Protein AF-A0A8J6MHV9-F1 (afdb_monomer_lite)

Secondary structure (DSSP, 8-state):
--HHHHSTT--HHHHHHHHHHHTT-HHHHHHHHHTTHHHHHHHHHHHHT---HHHHHHHHHHHHSSSSSHHHHHHHHHHHHHHHHHHHHHTT---GGGGGS-HHHHHHHHHHHHHHHHHHHHTT--HHHHHHHHHHHHSPP-

Radius of gyration: 15.17 Å; chains: 1; bounding box: 40×28×46 Å

Foldseek 3Di:
DDLCVVDPPDDVVLVVLLCQQQVNPSVSSVVLVVDCNSVLLVLLVVLLVLDDDPRLLVSLCVQQVDDPPSLVSNLSSNLSVLVVLLVVVVVVRHDPSCVLDDPVLSVVLSVVSVVLSVVCVVVVNRRSVSSSVSSVSSHRDD

pLDDT: mean 90.84, std 7.44, range [56.03, 98.0]

Structure (mmCIF, N/CA/C/O backbone):
data_AF-A0A8J6MHV9-F1
#
_entry.id   AF-A0A8J6MHV9-F1
#
loop_
_atom_site.group_PDB
_atom_site.id
_atom_site.type_symbol
_atom_site.label_atom_id
_atom_site.label_alt_id
_atom_site.label_comp_id
_atom_site.label_asym_id
_atom_site.label_entity_id
_atom_site.label_seq_id
_atom_site.pdbx_PDB_ins_code
_atom_site.Cartn_x
_atom_site.Cartn_y
_atom_site.Cartn_z
_atom_site.occupancy
_atom_site.B_iso_or_equiv
_atom_site.auth_seq_id
_atom_site.auth_comp_id
_atom_site.auth_asym_id
_atom_site.auth_atom_id
_atom_site.pdbx_PDB_model_num
ATOM 1 N N . ALA A 1 1 ? -6.533 -1.051 -26.137 1.00 61.34 1 ALA A N 1
ATOM 2 C CA . ALA A 1 1 ? -5.847 -2.336 -26.367 1.00 61.34 1 ALA A CA 1
ATOM 3 C C . ALA A 1 1 ? -6.275 -3.285 -25.264 1.00 61.34 1 ALA A C 1
ATOM 5 O O . ALA A 1 1 ? -6.283 -2.859 -24.112 1.00 61.34 1 ALA A O 1
ATOM 6 N N . ASP A 1 2 ? -6.699 -4.498 -25.609 1.00 82.75 2 ASP A N 1
ATOM 7 C CA . ASP A 1 2 ? -7.072 -5.500 -24.611 1.00 82.75 2 ASP A CA 1
ATOM 8 C C . ASP A 1 2 ? -5.817 -5.987 -23.878 1.00 82.75 2 ASP A C 1
ATOM 10 O O . ASP A 1 2 ? -4.818 -6.344 -24.500 1.00 82.75 2 ASP A O 1
ATOM 14 N N . MET A 1 3 ? -5.844 -5.963 -22.550 1.00 82.69 3 MET A N 1
ATOM 15 C CA . MET A 1 3 ? -4.676 -6.284 -21.737 1.00 82.69 3 MET A CA 1
ATOM 16 C C . MET A 1 3 ? -4.309 -7.768 -21.793 1.00 82.69 3 MET A C 1
ATOM 18 O O . MET A 1 3 ? -3.125 -8.083 -21.725 1.00 82.69 3 MET A O 1
ATOM 22 N N . ALA A 1 4 ? -5.287 -8.658 -21.996 1.00 85.25 4 ALA A N 1
ATOM 23 C CA . ALA A 1 4 ? -5.026 -10.085 -22.180 1.00 85.25 4 ALA A CA 1
ATOM 24 C C . ALA A 1 4 ? -4.171 -10.343 -23.435 1.00 85.25 4 ALA A C 1
ATOM 26 O O . ALA A 1 4 ? -3.278 -11.186 -23.419 1.00 85.25 4 ALA A O 1
ATOM 27 N N . SER A 1 5 ? -4.374 -9.548 -24.495 1.00 87.5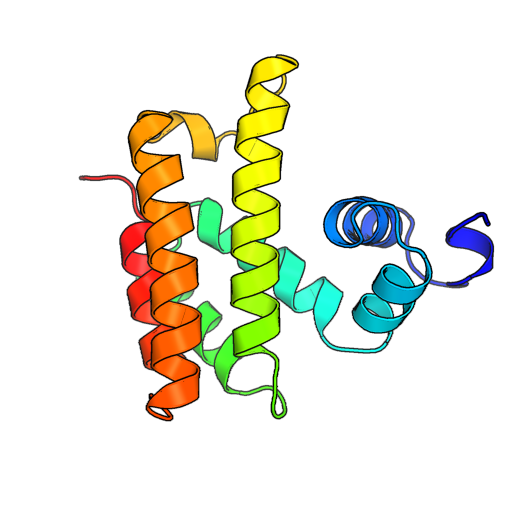0 5 SER A N 1
ATOM 28 C CA . SER A 1 5 ? -3.547 -9.610 -25.710 1.00 87.50 5 SER A CA 1
ATOM 29 C C . SER A 1 5 ? -2.114 -9.104 -25.502 1.00 87.50 5 SER A C 1
ATOM 31 O O . SER A 1 5 ? -1.199 -9.546 -26.191 1.00 87.50 5 SER A O 1
ATOM 33 N N . LEU A 1 6 ? -1.908 -8.188 -24.549 1.00 85.81 6 LEU A N 1
ATOM 34 C CA . LEU A 1 6 ? -0.606 -7.574 -24.266 1.00 85.81 6 LEU A CA 1
ATOM 35 C C . LEU A 1 6 ? 0.238 -8.388 -23.275 1.00 85.81 6 LEU A C 1
ATOM 37 O O . LEU A 1 6 ? 1.457 -8.242 -23.254 1.00 85.81 6 LEU A O 1
ATOM 41 N N . LEU A 1 7 ? -0.401 -9.213 -22.445 1.00 86.69 7 LEU A N 1
ATOM 42 C CA . LEU A 1 7 ? 0.226 -10.005 -21.384 1.00 86.69 7 LEU A CA 1
ATOM 43 C C . LEU A 1 7 ? -0.232 -11.471 -21.461 1.00 86.69 7 LEU A C 1
ATOM 45 O O . LEU A 1 7 ? -0.914 -11.958 -20.553 1.00 86.69 7 LEU A O 1
ATOM 49 N N . PRO A 1 8 ? 0.114 -12.189 -22.546 1.00 86.88 8 PRO A N 1
ATOM 50 C CA . PRO A 1 8 ? -0.293 -13.577 -22.709 1.00 86.88 8 PRO A CA 1
ATOM 51 C C . PRO A 1 8 ? 0.303 -14.452 -21.597 1.00 86.88 8 PRO A C 1
ATOM 53 O O . PRO A 1 8 ? 1.482 -14.345 -21.268 1.00 86.88 8 PRO A O 1
ATOM 56 N N . GLY A 1 9 ? -0.519 -15.333 -21.025 1.00 87.50 9 GLY A N 1
ATOM 57 C CA . GLY A 1 9 ? -0.104 -16.274 -19.978 1.00 87.50 9 GLY A CA 1
ATOM 58 C C . GLY A 1 9 ? -0.218 -15.749 -18.543 1.00 87.50 9 GLY A C 1
ATOM 59 O O . GLY A 1 9 ? -0.024 -16.528 -17.611 1.00 87.50 9 GLY A O 1
ATOM 60 N N . ILE A 1 10 ? -0.580 -14.478 -18.340 1.00 88.50 10 ILE A N 1
ATOM 61 C CA . ILE A 1 10 ? -0.937 -13.979 -17.008 1.00 88.50 10 ILE A CA 1
ATOM 62 C C . ILE A 1 10 ? -2.364 -14.438 -16.655 1.00 88.50 10 ILE A C 1
ATOM 64 O O . ILE A 1 10 ? -3.272 -14.254 -17.468 1.00 88.50 10 ILE A O 1
ATOM 68 N N . PRO A 1 11 ? -2.596 -15.021 -15.461 1.00 91.06 11 PRO A N 1
ATOM 69 C CA . PRO A 1 11 ? -3.935 -15.404 -15.018 1.00 91.06 11 PRO A CA 1
ATOM 70 C C . PRO A 1 11 ? -4.907 -14.216 -14.983 1.00 91.06 11 PRO A C 1
ATOM 72 O O . PRO A 1 11 ? -4.524 -13.111 -14.602 1.00 91.06 11 PRO A O 1
ATOM 75 N N . GLU A 1 12 ? -6.193 -14.444 -15.270 1.00 88.44 12 GLU A N 1
ATOM 76 C CA . GLU A 1 12 ? -7.204 -13.368 -15.297 1.00 88.44 12 GLU A CA 1
ATOM 77 C C . GLU A 1 12 ? -7.276 -12.583 -13.975 1.00 88.44 12 GLU A C 1
ATOM 79 O O . GLU A 1 12 ? -7.380 -11.360 -13.971 1.00 88.44 12 GLU A O 1
ATOM 84 N N . ALA A 1 13 ? -7.109 -13.268 -12.839 1.00 87.62 13 ALA A N 1
ATOM 85 C CA . ALA A 1 13 ? -7.069 -12.628 -11.525 1.00 87.62 13 ALA A CA 1
ATOM 86 C C . ALA A 1 13 ? -5.903 -11.628 -11.373 1.00 87.62 13 ALA A C 1
ATOM 88 O O . ALA A 1 13 ? -6.048 -10.598 -10.714 1.00 87.62 13 ALA A O 1
ATOM 89 N N . ASP A 1 14 ? -4.748 -11.908 -11.983 1.00 91.12 14 ASP A N 1
ATOM 90 C CA . ASP A 1 14 ? -3.607 -10.989 -12.002 1.00 91.12 14 ASP A CA 1
ATOM 91 C C . ASP A 1 14 ? -3.827 -9.844 -12.995 1.00 91.12 14 ASP A C 1
ATOM 93 O O . ASP A 1 14 ? -3.457 -8.702 -12.706 1.00 91.12 14 ASP A O 1
ATOM 97 N N . LEU A 1 15 ? -4.494 -10.106 -14.124 1.00 90.81 15 LEU A N 1
ATOM 98 C CA . LEU A 1 15 ? -4.918 -9.054 -15.047 1.00 90.81 15 LEU A CA 1
ATOM 99 C C . LEU A 1 15 ? -5.880 -8.076 -14.360 1.00 90.81 15 LEU A C 1
ATOM 101 O O . LEU A 1 15 ? -5.716 -6.865 -14.484 1.00 90.81 15 LEU A O 1
ATOM 105 N N . ASP A 1 16 ? -6.829 -8.541 -13.556 1.00 88.75 16 ASP A N 1
ATOM 106 C CA . ASP A 1 16 ? -7.720 -7.642 -12.814 1.00 88.75 16 ASP A CA 1
ATOM 107 C C . ASP A 1 16 ? -6.975 -6.754 -11.813 1.00 88.75 16 ASP A C 1
ATOM 109 O O . ASP A 1 16 ? -7.247 -5.549 -11.711 1.00 88.75 16 ASP A O 1
ATOM 113 N N . ILE A 1 17 ? -5.973 -7.307 -11.122 1.00 89.88 17 ILE A N 1
ATOM 114 C CA . ILE A 1 17 ? -5.088 -6.520 -10.259 1.00 89.88 17 ILE A CA 1
ATOM 115 C C . ILE A 1 17 ? -4.350 -5.469 -11.094 1.00 89.88 17 ILE A C 1
ATOM 117 O O . ILE A 1 17 ? -4.389 -4.291 -10.735 1.00 89.88 17 ILE A O 1
ATOM 121 N N . LEU A 1 18 ? -3.735 -5.861 -12.214 1.00 90.69 18 LEU A N 1
ATOM 122 C CA . LEU A 1 18 ? -2.983 -4.968 -13.100 1.00 90.69 18 LEU A CA 1
ATOM 123 C C . LEU A 1 18 ? -3.845 -3.830 -13.652 1.00 90.69 18 LEU A C 1
ATOM 125 O O . LEU A 1 18 ? -3.432 -2.675 -13.561 1.00 90.69 18 LEU A O 1
ATOM 129 N N . ARG A 1 19 ? -5.062 -4.111 -14.137 1.00 89.00 19 ARG A N 1
ATOM 130 C CA . ARG A 1 19 ? -6.027 -3.098 -14.617 1.00 89.00 19 ARG A CA 1
ATOM 131 C C . ARG A 1 19 ? -6.260 -2.035 -13.550 1.00 89.00 19 ARG A C 1
ATOM 133 O O . ARG A 1 19 ? -6.207 -0.834 -13.827 1.00 89.00 19 ARG A O 1
ATOM 140 N N . ARG A 1 20 ? -6.477 -2.488 -12.315 1.00 86.19 20 ARG A N 1
ATOM 141 C CA . ARG A 1 20 ? -6.771 -1.637 -11.163 1.00 86.19 20 ARG A CA 1
ATOM 142 C C . ARG A 1 20 ? -5.582 -0.767 -10.759 1.00 86.19 20 ARG A C 1
ATOM 144 O O . ARG A 1 20 ? -5.757 0.433 -10.560 1.00 86.19 20 ARG A O 1
ATOM 151 N N . ILE A 1 21 ? -4.378 -1.332 -10.664 1.00 87.44 21 ILE A N 1
ATOM 152 C CA . ILE A 1 21 ? -3.176 -0.595 -10.218 1.00 87.44 21 ILE A CA 1
ATOM 153 C C . ILE A 1 21 ? -2.508 0.233 -11.327 1.00 87.44 21 ILE A C 1
ATOM 155 O O . ILE A 1 21 ? -1.747 1.168 -11.048 1.00 87.44 21 ILE A O 1
ATOM 159 N N . ALA A 1 22 ? -2.796 -0.086 -12.588 1.00 88.44 22 ALA A N 1
ATOM 160 C CA . ALA A 1 22 ? -2.328 0.664 -13.743 1.00 88.44 22 ALA A CA 1
ATOM 161 C C . ALA A 1 22 ? -3.165 1.921 -14.024 1.00 88.44 22 ALA A C 1
ATOM 163 O O . ALA A 1 22 ? -2.737 2.764 -14.811 1.00 88.44 22 ALA A O 1
ATOM 164 N N . GLY A 1 23 ? -4.341 2.065 -13.397 1.00 80.31 23 GLY A N 1
ATOM 165 C CA . GLY A 1 23 ? -5.188 3.254 -13.544 1.00 80.31 23 GLY A CA 1
ATOM 166 C C . GLY A 1 23 ? -5.603 3.524 -14.993 1.00 80.31 23 GLY A C 1
ATOM 167 O O . GLY A 1 23 ? -5.704 4.678 -15.393 1.00 80.31 23 GLY A O 1
ATOM 168 N N . GLY A 1 24 ? -5.772 2.467 -15.794 1.00 80.44 24 GLY A N 1
ATOM 169 C CA . GLY A 1 24 ? -6.121 2.563 -17.214 1.00 80.44 24 GLY A CA 1
ATOM 170 C C . GLY A 1 24 ? -4.948 2.798 -18.175 1.00 80.44 24 GLY A C 1
ATOM 171 O O . GLY A 1 24 ? -5.188 2.872 -19.374 1.00 80.44 24 GLY A O 1
ATOM 172 N N . SER A 1 25 ? -3.698 2.880 -17.699 1.00 86.06 25 SER A N 1
ATOM 173 C CA . SER A 1 25 ? -2.507 3.003 -18.558 1.00 86.06 25 SER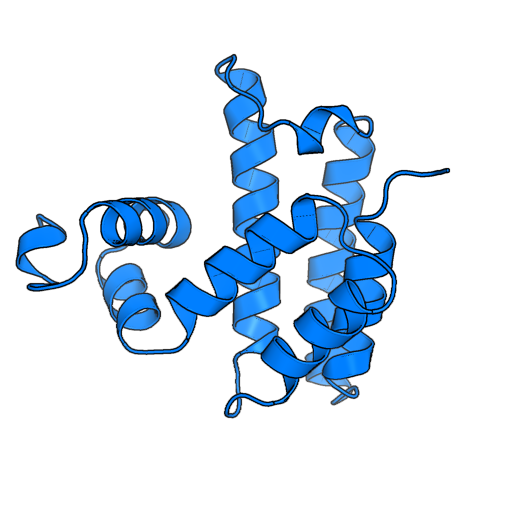 A CA 1
ATOM 174 C C . SER A 1 25 ? -1.935 1.626 -18.941 1.00 86.06 25 SER A C 1
ATOM 176 O O . SER A 1 25 ? -1.348 0.958 -18.085 1.00 86.06 25 SER A O 1
ATOM 178 N N . PRO A 1 26 ? -2.022 1.189 -20.215 1.00 85.50 26 PRO A N 1
ATOM 179 C CA . PRO A 1 26 ? -1.506 -0.119 -20.627 1.00 85.50 26 PRO A CA 1
ATOM 180 C C . PRO A 1 26 ? 0.014 -0.240 -20.463 1.00 85.50 26 PRO A C 1
ATOM 182 O O . PRO A 1 26 ? 0.508 -1.273 -20.025 1.00 85.50 26 PRO A O 1
ATOM 185 N N . GLY A 1 27 ? 0.765 0.834 -20.738 1.00 86.19 27 GLY A N 1
ATOM 186 C CA . GLY A 1 27 ? 2.220 0.850 -20.550 1.00 86.19 27 GLY A CA 1
ATOM 187 C C . GLY A 1 27 ? 2.622 0.672 -19.084 1.00 86.19 27 GLY A C 1
ATOM 188 O O . GLY A 1 27 ? 3.555 -0.067 -18.779 1.00 86.19 27 GLY A O 1
ATOM 189 N N . ARG A 1 28 ? 1.865 1.274 -18.157 1.00 87.50 28 ARG A N 1
ATOM 190 C CA . ARG A 1 28 ? 2.063 1.063 -16.717 1.00 87.50 28 ARG A CA 1
ATOM 191 C C . ARG A 1 28 ? 1.744 -0.376 -16.308 1.00 87.50 28 ARG A C 1
ATOM 193 O O . ARG A 1 28 ? 2.455 -0.927 -15.474 1.00 87.50 28 ARG A O 1
ATOM 200 N N . ALA A 1 29 ? 0.707 -0.985 -16.884 1.00 89.38 29 ALA A N 1
ATOM 201 C CA . ALA A 1 29 ? 0.386 -2.388 -16.627 1.00 89.38 29 ALA A CA 1
ATOM 202 C C . ALA A 1 29 ? 1.532 -3.316 -17.061 1.00 89.38 29 ALA A C 1
ATOM 204 O O . ALA A 1 29 ? 1.943 -4.168 -16.280 1.00 89.38 29 ALA A O 1
ATOM 205 N N . LEU A 1 30 ? 2.106 -3.091 -18.249 1.00 89.06 30 LEU A N 1
ATOM 206 C CA . LEU A 1 30 ? 3.270 -3.837 -18.742 1.00 89.06 30 LEU A CA 1
ATOM 207 C C . LEU A 1 30 ? 4.482 -3.699 -17.807 1.00 89.06 30 LEU A C 1
ATOM 209 O O . LEU A 1 30 ? 5.095 -4.699 -17.446 1.00 89.06 30 LEU A O 1
ATOM 213 N N . GLN A 1 31 ? 4.794 -2.479 -17.359 1.00 88.31 31 GLN A N 1
ATOM 214 C CA . GLN A 1 31 ? 5.900 -2.237 -16.421 1.00 88.31 31 GLN A CA 1
ATOM 215 C C . GLN A 1 31 ? 5.702 -2.957 -15.081 1.00 88.31 31 GLN A C 1
ATOM 217 O O . GLN A 1 31 ? 6.645 -3.520 -14.534 1.00 88.31 31 GLN A O 1
ATOM 222 N N . LEU A 1 32 ? 4.477 -2.952 -14.548 1.00 89.00 32 LEU A N 1
ATOM 223 C CA . LEU A 1 32 ? 4.157 -3.622 -13.286 1.00 89.00 32 LEU A CA 1
ATOM 224 C C . LEU A 1 32 ? 4.164 -5.150 -13.417 1.00 89.00 32 LEU A C 1
ATOM 226 O O . LEU A 1 32 ? 4.517 -5.825 -12.453 1.00 89.00 32 LEU A O 1
ATOM 230 N N . ALA A 1 33 ? 3.793 -5.681 -14.583 1.00 88.81 33 ALA A N 1
ATOM 231 C CA . ALA A 1 33 ? 3.817 -7.111 -14.874 1.00 88.81 33 ALA A CA 1
ATOM 232 C C . ALA A 1 33 ? 5.238 -7.655 -15.103 1.00 88.81 33 ALA A C 1
ATOM 234 O O . ALA A 1 33 ? 5.509 -8.798 -14.754 1.00 88.81 33 ALA A O 1
ATOM 235 N N . ALA A 1 34 ? 6.139 -6.848 -15.671 1.00 87.50 34 ALA A N 1
ATOM 236 C CA . ALA A 1 34 ? 7.515 -7.253 -15.969 1.00 87.50 34 ALA A CA 1
ATOM 237 C C . ALA A 1 34 ? 8.433 -7.319 -14.732 1.00 87.50 34 ALA A C 1
ATOM 239 O O . ALA A 1 34 ? 9.496 -7.929 -14.797 1.00 87.50 34 ALA A O 1
ATOM 240 N N . GLY A 1 35 ? 8.048 -6.676 -13.626 1.00 85.44 35 GLY A N 1
ATOM 241 C CA . GLY A 1 35 ? 8.820 -6.646 -12.382 1.00 85.44 35 GLY A CA 1
ATOM 242 C C . GLY A 1 35 ? 8.012 -7.103 -11.168 1.00 85.44 35 GLY A C 1
ATOM 243 O O . GLY A 1 35 ? 7.048 -7.854 -11.270 1.00 85.44 35 GLY A O 1
ATOM 244 N N . ASP A 1 36 ? 8.360 -6.584 -9.991 1.00 88.25 36 ASP A N 1
ATOM 245 C CA . ASP A 1 36 ? 7.707 -6.937 -8.722 1.00 88.25 36 ASP A CA 1
ATOM 246 C C . ASP A 1 36 ? 6.310 -6.313 -8.517 1.00 88.25 36 ASP A C 1
ATOM 248 O O . ASP A 1 36 ? 5.743 -6.397 -7.425 1.00 88.25 36 ASP A O 1
ATOM 252 N N . GLY A 1 37 ? 5.724 -5.662 -9.527 1.00 90.12 37 GLY A N 1
ATOM 253 C CA . GLY A 1 37 ? 4.516 -4.844 -9.370 1.00 90.12 37 GLY A CA 1
ATOM 254 C C . GLY A 1 37 ? 3.312 -5.617 -8.826 1.00 90.12 37 GLY A C 1
ATOM 255 O O . GLY A 1 37 ? 2.638 -5.135 -7.914 1.00 90.12 37 GLY A O 1
ATOM 256 N N . LEU A 1 38 ? 3.073 -6.836 -9.317 1.00 91.19 38 LEU A N 1
ATOM 257 C CA . LEU A 1 38 ? 2.014 -7.717 -8.807 1.00 91.19 38 LEU A CA 1
ATOM 258 C C . LEU A 1 38 ? 2.258 -8.141 -7.353 1.00 91.19 38 LEU A C 1
ATOM 260 O O . LEU A 1 38 ? 1.350 -8.071 -6.522 1.00 91.19 38 LEU A O 1
ATOM 264 N N . ALA A 1 39 ? 3.487 -8.542 -7.023 1.00 91.94 39 ALA A N 1
ATOM 265 C CA . ALA A 1 39 ? 3.844 -8.936 -5.664 1.00 91.94 39 ALA A CA 1
ATOM 266 C C . ALA A 1 39 ? 3.701 -7.758 -4.684 1.00 91.94 39 ALA A C 1
ATOM 268 O O . ALA A 1 39 ? 3.126 -7.913 -3.607 1.00 91.94 39 ALA A O 1
ATOM 269 N N . MET A 1 40 ? 4.151 -6.563 -5.077 1.00 94.19 40 MET A N 1
ATOM 270 C CA . MET A 1 40 ? 4.008 -5.343 -4.279 1.00 94.19 40 MET A CA 1
ATOM 271 C C . MET A 1 40 ? 2.545 -4.930 -4.116 1.00 94.19 40 MET A C 1
ATOM 273 O O . MET A 1 40 ? 2.160 -4.502 -3.031 1.00 94.19 40 MET A O 1
ATOM 277 N N . ALA A 1 41 ? 1.712 -5.096 -5.148 1.00 93.88 41 ALA A N 1
ATOM 278 C CA . ALA A 1 41 ? 0.280 -4.821 -5.057 1.00 93.88 41 ALA A CA 1
ATOM 279 C C . ALA A 1 41 ? -0.406 -5.736 -4.035 1.00 93.88 41 ALA A C 1
ATOM 281 O O . ALA A 1 41 ? -1.217 -5.269 -3.239 1.00 93.88 41 ALA A O 1
ATOM 282 N N . ARG A 1 42 ? -0.046 -7.024 -4.012 1.00 94.44 42 ARG A N 1
ATOM 283 C CA . ARG A 1 42 ? -0.578 -7.992 -3.041 1.00 94.44 42 ARG A CA 1
ATOM 284 C C . ARG A 1 42 ? -0.160 -7.650 -1.611 1.00 94.44 42 ARG A C 1
ATOM 286 O O . ARG A 1 42 ? -1.012 -7.627 -0.728 1.00 94.44 42 ARG A O 1
ATOM 293 N N . LEU A 1 43 ? 1.111 -7.305 -1.393 1.00 96.25 43 LEU A N 1
ATOM 294 C CA . LEU A 1 43 ? 1.588 -6.866 -0.076 1.00 96.25 43 LEU A CA 1
ATOM 295 C C . LEU A 1 43 ? 0.946 -5.551 0.372 1.00 96.25 43 LEU A C 1
ATOM 297 O O . LEU A 1 43 ? 0.681 -5.375 1.557 1.00 96.25 43 LEU A O 1
ATOM 301 N N . ALA A 1 44 ? 0.686 -4.631 -0.556 1.00 96.44 44 ALA A N 1
ATOM 302 C CA . ALA A 1 44 ? 0.008 -3.374 -0.269 1.00 96.44 44 ALA A CA 1
ATOM 303 C C . ALA A 1 44 ? -1.450 -3.588 0.175 1.00 96.44 44 ALA A C 1
ATOM 305 O O . ALA A 1 44 ? -1.881 -2.979 1.151 1.00 96.44 44 ALA A O 1
ATOM 306 N N . GLU A 1 45 ? -2.198 -4.469 -0.497 1.00 94.75 45 GLU A N 1
ATOM 307 C CA . GLU A 1 45 ? -3.554 -4.849 -0.069 1.00 94.75 45 GLU A CA 1
ATOM 308 C C . GLU A 1 45 ? -3.554 -5.524 1.299 1.00 94.75 45 GLU A C 1
ATOM 310 O O . GLU A 1 45 ? -4.355 -5.186 2.168 1.00 94.75 45 GLU A O 1
ATOM 315 N N . GLU A 1 46 ? -2.626 -6.453 1.516 1.00 96.12 46 GLU A N 1
ATOM 316 C CA . GLU A 1 46 ? -2.497 -7.130 2.799 1.00 96.12 46 GLU A CA 1
ATOM 317 C C . GLU A 1 46 ? -2.173 -6.141 3.927 1.00 96.12 46 GLU A C 1
ATOM 319 O O . GLU A 1 46 ? -2.773 -6.200 4.999 1.00 96.12 46 GLU A O 1
ATOM 324 N N . ALA A 1 47 ? -1.279 -5.182 3.669 1.00 97.19 47 ALA A N 1
ATOM 325 C CA . ALA A 1 47 ? -0.914 -4.137 4.615 1.00 97.19 47 ALA A CA 1
ATOM 326 C C . ALA A 1 47 ? -2.121 -3.295 5.061 1.00 97.19 47 ALA A C 1
ATOM 328 O O . ALA A 1 47 ? -2.228 -2.977 6.247 1.00 97.19 47 ALA A O 1
ATOM 329 N N . LEU A 1 48 ? -3.050 -2.977 4.149 1.00 96.19 48 LEU A N 1
ATOM 330 C CA . LEU A 1 48 ? -4.293 -2.264 4.481 1.00 96.19 48 LEU A CA 1
ATOM 331 C C . LEU A 1 48 ? -5.198 -3.065 5.422 1.00 96.19 48 LEU A C 1
ATOM 333 O O . LEU A 1 48 ? -5.936 -2.468 6.200 1.00 96.19 48 LEU A O 1
ATOM 337 N N . GLY A 1 49 ? -5.085 -4.395 5.418 1.00 95.06 49 GLY A N 1
ATOM 338 C CA . GLY A 1 49 ? -5.727 -5.282 6.388 1.00 95.06 49 GLY A CA 1
ATOM 339 C C . GLY A 1 49 ? -5.190 -5.170 7.821 1.00 95.06 49 GLY A C 1
ATOM 340 O O . GLY A 1 49 ? -5.736 -5.814 8.713 1.00 95.06 49 GLY A O 1
ATOM 341 N N . GLY A 1 50 ? -4.150 -4.364 8.070 1.00 94.62 50 GLY A N 1
ATOM 342 C CA . GLY A 1 50 ? -3.635 -4.099 9.416 1.00 94.62 50 GLY A CA 1
ATOM 343 C C . GLY A 1 50 ? -2.670 -5.167 9.941 1.00 94.62 50 GLY A C 1
ATOM 344 O O . GLY A 1 50 ? -2.771 -5.576 11.097 1.00 94.62 50 GLY A O 1
ATOM 345 N N . VAL A 1 51 ? -1.725 -5.624 9.111 1.00 95.44 51 VAL A N 1
ATOM 346 C CA . VAL A 1 51 ? -0.698 -6.609 9.508 1.00 95.44 51 VAL A CA 1
ATOM 347 C C . VAL A 1 51 ? 0.099 -6.174 10.748 1.00 95.44 51 VAL A C 1
ATOM 349 O O . VAL A 1 51 ? 0.464 -5.008 10.906 1.00 95.44 51 VAL A O 1
ATOM 352 N N . ALA A 1 52 ? 0.419 -7.131 11.622 1.00 94.56 52 ALA A N 1
ATOM 353 C CA . ALA A 1 52 ? 1.124 -6.880 12.880 1.00 94.56 52 ALA A CA 1
ATOM 354 C C . ALA A 1 52 ? 2.115 -8.003 13.237 1.00 94.56 52 ALA A C 1
ATOM 356 O O . ALA A 1 52 ? 2.165 -9.051 12.588 1.00 94.56 52 ALA A O 1
ATOM 357 N N . GLY A 1 53 ? 2.918 -7.768 14.281 1.00 95.50 53 GLY A N 1
ATOM 358 C CA . GLY A 1 53 ? 3.849 -8.751 14.841 1.00 95.50 53 GLY A CA 1
ATOM 359 C C . GLY A 1 53 ? 4.828 -9.312 13.808 1.00 95.50 53 GLY A C 1
ATOM 360 O O . GLY A 1 53 ? 5.338 -8.584 12.954 1.00 95.50 53 GLY A O 1
ATOM 361 N N . ALA A 1 54 ? 5.058 -10.625 13.861 1.00 97.25 54 ALA A N 1
ATOM 362 C CA . ALA A 1 54 ? 5.953 -11.322 12.937 1.00 97.25 54 ALA A CA 1
ATOM 363 C C . ALA A 1 54 ? 5.554 -11.136 11.463 1.00 97.25 54 ALA A C 1
ATOM 365 O O . ALA A 1 54 ? 6.424 -11.045 10.596 1.00 97.25 54 ALA A O 1
ATOM 366 N N . ARG A 1 55 ? 4.251 -11.008 11.159 1.00 97.31 55 ARG A N 1
ATOM 367 C CA . ARG A 1 55 ? 3.811 -10.819 9.773 1.00 97.31 55 ARG A CA 1
ATOM 368 C C . ARG A 1 55 ? 4.222 -9.458 9.222 1.00 97.31 55 ARG A C 1
ATOM 370 O O . ARG A 1 55 ? 4.674 -9.399 8.082 1.00 97.31 55 ARG A O 1
ATOM 377 N N . ALA A 1 56 ? 4.130 -8.396 10.024 1.00 97.38 56 ALA A N 1
ATOM 378 C CA . ALA A 1 56 ? 4.589 -7.066 9.621 1.00 97.38 56 ALA A CA 1
ATOM 379 C C . ALA A 1 56 ? 6.097 -7.053 9.316 1.00 97.38 56 ALA A C 1
ATOM 381 O O . ALA A 1 56 ? 6.518 -6.467 8.319 1.00 97.38 56 ALA A O 1
ATOM 382 N N . VAL A 1 57 ? 6.898 -7.765 10.119 1.00 97.31 57 VAL A N 1
ATOM 383 C CA . VAL A 1 57 ? 8.338 -7.947 9.867 1.00 97.31 57 VAL A CA 1
ATOM 384 C C . VAL A 1 57 ? 8.574 -8.665 8.540 1.00 97.31 57 VAL A C 1
ATOM 386 O O . VAL A 1 57 ? 9.350 -8.176 7.723 1.00 97.31 57 VAL A O 1
ATOM 389 N N . ALA A 1 58 ? 7.850 -9.754 8.279 1.00 97.06 58 ALA A N 1
ATOM 390 C CA . ALA A 1 58 ? 7.967 -10.493 7.026 1.00 97.06 58 ALA A CA 1
ATOM 391 C C . ALA A 1 58 ? 7.551 -9.660 5.796 1.00 97.06 58 ALA A C 1
ATOM 393 O O . ALA A 1 58 ? 8.195 -9.752 4.755 1.00 97.06 58 ALA A O 1
ATOM 394 N N . VAL A 1 59 ? 6.502 -8.828 5.889 1.00 96.81 59 VAL A N 1
ATOM 395 C CA . VAL A 1 59 ? 6.140 -7.889 4.805 1.00 96.81 59 VAL A CA 1
ATOM 396 C C . VAL A 1 59 ? 7.288 -6.911 4.556 1.00 96.81 59 VAL A C 1
ATOM 398 O O . VAL A 1 59 ? 7.698 -6.725 3.413 1.00 96.81 59 VAL A O 1
ATOM 401 N N . ALA A 1 60 ? 7.837 -6.318 5.617 1.00 96.44 60 ALA A N 1
ATOM 402 C CA . ALA A 1 60 ? 8.923 -5.354 5.499 1.00 96.44 60 ALA A CA 1
ATOM 403 C C . ALA A 1 60 ? 10.194 -5.966 4.888 1.00 96.44 60 ALA A C 1
ATOM 405 O O . ALA A 1 60 ? 10.812 -5.344 4.029 1.00 96.44 60 ALA A O 1
ATOM 406 N N . GLU A 1 61 ? 10.550 -7.195 5.262 1.00 95.25 61 GLU A N 1
ATOM 407 C CA . GLU A 1 61 ? 11.675 -7.930 4.670 1.00 95.25 61 GLU A CA 1
ATOM 408 C C . GLU A 1 61 ? 11.448 -8.245 3.196 1.00 95.25 61 GLU A C 1
ATOM 410 O O . GLU A 1 61 ? 12.335 -8.024 2.375 1.00 95.25 61 GLU A O 1
ATOM 415 N N . GLN A 1 62 ? 10.246 -8.691 2.834 1.00 94.94 62 GLN A N 1
ATOM 416 C CA . GLN A 1 62 ? 9.895 -8.965 1.443 1.00 94.94 62 GLN A CA 1
ATOM 417 C C . GLN A 1 62 ? 9.963 -7.704 0.572 1.00 94.94 62 GLN A C 1
ATOM 419 O O . GLN A 1 62 ? 10.361 -7.786 -0.589 1.00 94.94 62 GLN A O 1
ATOM 424 N N . VAL A 1 63 ? 9.582 -6.539 1.098 1.00 94.19 63 VAL A N 1
ATOM 425 C CA . VAL A 1 63 ? 9.706 -5.266 0.372 1.00 94.19 63 VAL A CA 1
ATOM 426 C C . VAL A 1 63 ? 11.166 -4.798 0.315 1.00 94.19 63 VAL A C 1
ATOM 428 O O . VAL A 1 63 ? 11.608 -4.304 -0.719 1.00 94.19 63 VAL A O 1
ATOM 431 N N . ALA A 1 64 ? 11.930 -4.955 1.399 1.00 90.94 64 ALA A N 1
ATOM 432 C CA . ALA A 1 64 ? 13.298 -4.445 1.507 1.00 90.94 64 ALA A CA 1
ATOM 433 C C . ALA A 1 64 ? 14.358 -5.300 0.789 1.00 90.94 64 ALA A C 1
ATOM 435 O O . ALA A 1 64 ? 15.373 -4.746 0.356 1.00 90.94 64 ALA A O 1
ATOM 436 N N . GLY A 1 65 ? 14.133 -6.616 0.710 1.00 83.06 65 GLY A N 1
ATOM 437 C CA . GLY A 1 65 ? 15.074 -7.622 0.203 1.00 83.06 65 GLY A CA 1
ATOM 438 C C . GLY A 1 65 ? 14.995 -7.902 -1.299 1.00 83.06 65 GLY A C 1
ATOM 439 O O . GLY A 1 65 ? 15.756 -8.723 -1.800 1.00 83.06 65 GLY A O 1
ATOM 440 N N . ARG A 1 66 ? 14.087 -7.242 -2.019 1.00 79.00 66 ARG A N 1
ATOM 441 C CA . ARG A 1 66 ? 14.065 -7.244 -3.489 1.00 79.00 66 ARG A CA 1
ATOM 442 C C . ARG A 1 66 ? 15.096 -6.245 -4.041 1.00 79.00 66 ARG A C 1
ATOM 444 O O . ARG A 1 66 ? 15.686 -5.493 -3.263 1.00 79.00 66 ARG A O 1
ATOM 451 N N . GLU A 1 67 ? 15.343 -6.263 -5.356 1.00 70.38 67 GLU A N 1
ATOM 452 C CA . GLU A 1 67 ? 16.314 -5.377 -6.038 1.00 70.38 67 GLU A CA 1
ATOM 453 C C . GLU A 1 67 ? 16.031 -3.878 -5.784 1.00 70.38 67 GLU A C 1
ATOM 455 O O . GLU A 1 67 ? 15.111 -3.532 -5.061 1.00 70.38 67 GLU A O 1
ATOM 460 N N . ALA A 1 68 ? 16.816 -2.929 -6.299 1.00 58.97 68 ALA A N 1
ATOM 461 C CA . ALA A 1 68 ? 16.569 -1.503 -6.025 1.00 58.97 68 ALA A CA 1
ATOM 462 C C . ALA A 1 68 ? 15.222 -1.005 -6.620 1.00 58.97 68 ALA A C 1
ATOM 464 O O . ALA A 1 68 ? 14.927 -1.271 -7.780 1.00 58.97 68 ALA A O 1
ATOM 465 N N . GLY A 1 69 ? 14.402 -0.264 -5.846 1.00 67.62 69 GLY A N 1
ATOM 466 C CA . GLY A 1 69 ? 13.104 0.312 -6.293 1.00 67.62 69 GLY A CA 1
ATOM 467 C C . GLY A 1 69 ? 11.760 -0.209 -5.694 1.00 67.62 69 GLY A C 1
ATOM 468 O O . GLY A 1 69 ? 10.816 0.583 -5.602 1.00 67.62 69 GLY A O 1
ATOM 469 N N . PRO A 1 70 ? 11.621 -1.459 -5.205 1.00 78.12 70 PRO A N 1
ATOM 470 C CA . PRO A 1 70 ? 10.388 -2.075 -4.702 1.00 78.12 70 PRO A CA 1
ATOM 471 C C . PRO A 1 70 ? 9.726 -1.335 -3.545 1.00 78.12 70 PRO A C 1
ATOM 473 O O . PRO A 1 70 ? 8.504 -1.321 -3.472 1.00 78.12 70 PRO A O 1
ATOM 476 N N . MET A 1 71 ? 10.488 -0.665 -2.672 1.00 90.56 71 MET A N 1
ATOM 477 C CA . MET A 1 71 ? 9.911 0.148 -1.592 1.00 90.56 71 MET A CA 1
ATOM 478 C C . MET A 1 71 ? 9.092 1.329 -2.136 1.00 90.56 71 MET A C 1
ATOM 480 O O . MET A 1 71 ? 7.983 1.584 -1.665 1.00 90.56 71 MET A O 1
ATOM 484 N N . GLY A 1 72 ? 9.605 2.035 -3.149 1.00 91.25 72 GLY A N 1
ATOM 485 C CA . GLY A 1 72 ? 8.884 3.138 -3.787 1.00 91.25 72 GLY A CA 1
ATOM 486 C C . GLY A 1 72 ? 7.626 2.646 -4.506 1.00 91.25 72 GLY A C 1
ATOM 487 O O . GLY A 1 72 ? 6.548 3.223 -4.347 1.00 91.25 72 GLY A O 1
ATOM 488 N N . ILE A 1 73 ? 7.741 1.521 -5.222 1.00 91.62 73 ILE A N 1
ATOM 489 C CA . ILE A 1 73 ? 6.609 0.853 -5.880 1.00 91.62 73 ILE A CA 1
ATOM 490 C C . ILE A 1 73 ? 5.563 0.421 -4.845 1.00 91.62 73 ILE A C 1
ATOM 492 O O . ILE A 1 73 ? 4.381 0.713 -5.021 1.00 91.62 73 ILE A O 1
ATOM 496 N N . PHE A 1 74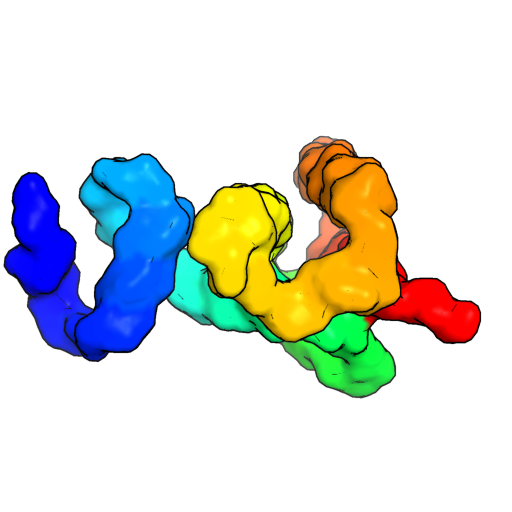 ? 5.979 -0.200 -3.741 1.00 95.62 74 PHE A N 1
ATOM 497 C CA . PHE A 1 74 ? 5.106 -0.592 -2.637 1.00 95.62 74 PHE A CA 1
ATOM 498 C C . PHE A 1 74 ? 4.336 0.605 -2.075 1.00 95.62 74 PHE A C 1
ATOM 500 O O . PHE A 1 74 ? 3.110 0.556 -2.015 1.00 95.62 74 PHE A O 1
ATOM 507 N N . PHE A 1 75 ? 5.007 1.712 -1.734 1.00 96.62 75 PHE A N 1
ATOM 508 C CA . PHE A 1 75 ? 4.321 2.897 -1.209 1.00 96.62 75 PHE A CA 1
ATOM 509 C C . PHE A 1 75 ? 3.364 3.534 -2.221 1.00 96.62 75 PHE A C 1
ATOM 511 O O . PHE A 1 75 ? 2.269 3.971 -1.849 1.00 96.62 75 PHE A O 1
ATOM 518 N N . ALA A 1 76 ? 3.736 3.567 -3.502 1.00 94.19 76 ALA A N 1
ATOM 519 C CA . ALA A 1 76 ? 2.863 4.060 -4.561 1.00 94.19 76 ALA A CA 1
ATOM 520 C C . ALA A 1 76 ? 1.608 3.182 -4.720 1.00 94.19 76 ALA A C 1
ATOM 522 O O . ALA A 1 76 ? 0.493 3.701 -4.838 1.00 94.19 76 ALA A O 1
ATOM 523 N N . LEU A 1 77 ? 1.769 1.857 -4.686 1.00 95.50 77 LEU A N 1
ATOM 524 C CA . LEU A 1 77 ? 0.668 0.899 -4.789 1.00 95.50 77 LEU A CA 1
ATOM 525 C C . LEU A 1 77 ? -0.212 0.899 -3.538 1.00 95.50 77 LEU A C 1
ATOM 527 O O . LEU A 1 77 ? -1.430 0.906 -3.675 1.00 95.50 77 LEU A O 1
ATOM 531 N N . LEU A 1 78 ? 0.368 1.016 -2.344 1.00 96.81 78 LEU A N 1
ATOM 532 C CA . LEU A 1 78 ? -0.358 1.168 -1.080 1.00 96.81 78 LEU A CA 1
ATOM 533 C C . LEU A 1 78 ? -1.255 2.407 -1.086 1.00 96.81 78 LEU A C 1
ATOM 535 O O . LEU A 1 78 ? -2.444 2.328 -0.779 1.00 96.81 78 LEU A O 1
ATOM 539 N N . ARG A 1 79 ? -0.722 3.551 -1.526 1.00 96.50 79 ARG A N 1
ATOM 540 C CA . ARG A 1 79 ? -1.510 4.782 -1.705 1.00 96.50 79 ARG A CA 1
ATOM 541 C C . ARG A 1 79 ? -2.602 4.631 -2.763 1.00 96.50 79 ARG A C 1
ATOM 543 O O . ARG A 1 79 ? -3.685 5.195 -2.604 1.00 96.50 79 ARG A O 1
ATOM 550 N N . THR A 1 80 ? -2.329 3.891 -3.836 1.00 94.56 80 THR A N 1
ATOM 551 C CA . THR A 1 80 ? -3.304 3.615 -4.904 1.00 94.56 80 THR A CA 1
ATOM 552 C C . THR A 1 80 ? -4.448 2.739 -4.393 1.00 94.56 80 THR A C 1
ATOM 554 O O . THR A 1 80 ? -5.612 3.072 -4.617 1.00 94.56 80 THR A O 1
ATOM 557 N N . ALA A 1 81 ? -4.124 1.666 -3.669 1.00 94.12 81 ALA A N 1
ATOM 558 C CA . ALA A 1 81 ? -5.071 0.735 -3.068 1.00 94.12 81 ALA A CA 1
ATOM 559 C C . ALA A 1 81 ? -5.962 1.423 -2.025 1.00 94.12 81 ALA A C 1
ATOM 561 O O . ALA A 1 81 ? -7.185 1.309 -2.098 1.00 94.12 81 ALA A O 1
ATOM 562 N N . LEU A 1 82 ? -5.376 2.241 -1.142 1.00 95.19 82 LEU A N 1
ATOM 563 C CA . LEU A 1 82 ? -6.130 3.022 -0.158 1.00 95.19 82 LEU A CA 1
ATOM 564 C C . LEU A 1 82 ? -7.143 3.946 -0.849 1.00 95.19 82 LEU A C 1
ATOM 566 O O . LEU A 1 82 ? -8.336 3.907 -0.550 1.00 95.19 82 LEU A O 1
ATOM 570 N N . ALA A 1 83 ? -6.693 4.731 -1.832 1.00 93.19 83 ALA A N 1
ATOM 571 C CA . ALA A 1 83 ? -7.570 5.640 -2.565 1.00 93.19 83 ALA A CA 1
ATOM 572 C C . ALA A 1 83 ? -8.668 4.891 -3.347 1.00 93.19 83 ALA A C 1
ATOM 574 O O . ALA A 1 83 ? -9.789 5.386 -3.468 1.00 93.19 83 ALA A O 1
ATOM 575 N N . ALA A 1 84 ? -8.367 3.700 -3.873 1.00 91.00 84 ALA A N 1
ATOM 576 C CA . ALA A 1 84 ? -9.354 2.846 -4.524 1.00 91.00 84 ALA A CA 1
ATOM 577 C C . ALA A 1 84 ? -10.405 2.326 -3.532 1.00 91.00 84 ALA A C 1
ATOM 579 O O . ALA A 1 84 ? -11.591 2.386 -3.846 1.00 91.00 84 ALA A O 1
ATOM 580 N N . GLY A 1 85 ? -9.999 1.892 -2.335 1.00 91.62 85 GLY A N 1
ATOM 581 C CA . GLY A 1 85 ? -10.917 1.463 -1.277 1.00 91.62 85 GLY A CA 1
ATOM 582 C C . GLY A 1 85 ? -11.871 2.574 -0.835 1.00 91.62 85 GLY A C 1
ATOM 583 O O . GLY A 1 85 ? -13.079 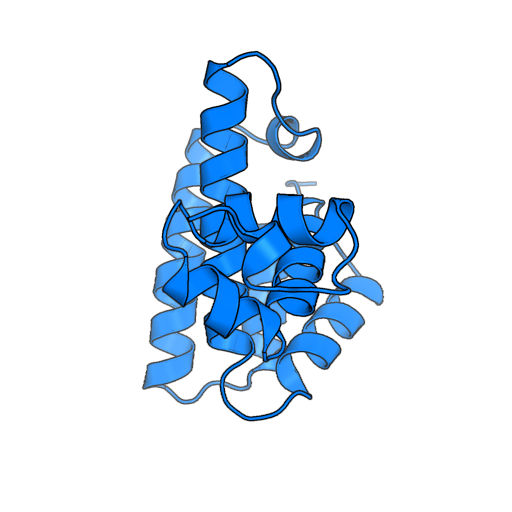2.352 -0.757 1.00 91.62 85 GLY A O 1
ATOM 584 N N . VAL A 1 86 ? -11.356 3.795 -0.654 1.00 91.62 86 VAL A N 1
ATOM 585 C CA . VAL A 1 86 ? -12.177 4.977 -0.332 1.00 91.62 86 VAL A CA 1
ATOM 586 C C . VAL A 1 86 ? -13.185 5.278 -1.448 1.00 91.62 86 VAL A C 1
ATOM 588 O O . VAL A 1 86 ? -14.359 5.506 -1.166 1.00 91.62 86 VAL A O 1
ATOM 591 N N . ARG A 1 87 ? -12.778 5.223 -2.725 1.00 89.50 87 ARG A N 1
ATOM 592 C CA . ARG A 1 87 ? -13.712 5.394 -3.857 1.00 89.50 87 ARG A CA 1
ATOM 593 C C . ARG A 1 87 ? -14.750 4.273 -3.937 1.00 89.50 87 ARG A C 1
ATOM 595 O O . ARG A 1 87 ? -15.902 4.542 -4.262 1.00 89.50 87 ARG A O 1
ATOM 602 N N . ALA A 1 88 ? -14.369 3.035 -3.625 1.00 88.88 88 ALA A N 1
ATOM 603 C CA . ALA A 1 88 ? -15.280 1.894 -3.647 1.00 88.88 88 ALA A CA 1
ATOM 604 C C . ALA A 1 88 ? -16.425 2.048 -2.628 1.00 88.88 88 ALA A C 1
ATOM 606 O O . ALA A 1 88 ? -17.557 1.646 -2.916 1.00 88.88 88 ALA A O 1
ATOM 607 N N . ALA A 1 89 ? -16.171 2.713 -1.494 1.00 87.88 89 ALA A N 1
ATOM 608 C CA . ALA A 1 89 ? -17.200 3.059 -0.511 1.00 87.88 89 ALA A CA 1
ATOM 609 C C . ALA A 1 89 ? -18.319 3.929 -1.096 1.00 87.88 89 ALA A C 1
ATOM 611 O O . ALA A 1 89 ? -19.490 3.658 -0.849 1.00 87.88 89 ALA A O 1
ATOM 612 N N . ALA A 1 90 ? -17.976 4.907 -1.943 1.00 86.25 90 ALA A N 1
ATOM 613 C CA . ALA A 1 90 ? -18.959 5.753 -2.625 1.00 86.25 90 ALA A CA 1
ATOM 614 C C . ALA A 1 90 ? -19.847 4.967 -3.609 1.00 86.25 90 ALA A C 1
ATOM 616 O O . ALA A 1 90 ? -20.928 5.420 -3.968 1.00 86.25 90 ALA A O 1
ATOM 617 N N . THR A 1 91 ? -19.410 3.774 -4.027 1.00 88.25 91 THR A N 1
ATOM 618 C CA . THR A 1 91 ? -20.152 2.875 -4.928 1.00 88.25 91 THR A CA 1
ATOM 619 C C . THR A 1 91 ? -20.840 1.713 -4.202 1.00 88.25 91 THR A C 1
ATOM 621 O O . THR A 1 91 ? -21.299 0.771 -4.847 1.00 88.25 91 THR A O 1
ATOM 624 N N . GLY A 1 92 ? -20.888 1.746 -2.864 1.00 88.12 92 GLY A N 1
ATOM 625 C CA . GLY A 1 92 ? -21.594 0.758 -2.041 1.00 88.12 92 GLY A CA 1
ATOM 626 C C . GLY A 1 92 ? -20.876 -0.584 -1.858 1.00 88.12 92 GLY A C 1
ATOM 627 O O . GLY A 1 92 ? -21.480 -1.528 -1.359 1.00 88.12 92 GLY A O 1
ATOM 628 N N . ARG A 1 93 ? -19.599 -0.697 -2.248 1.00 88.88 93 ARG A N 1
ATOM 629 C CA . ARG A 1 93 ? -18.790 -1.924 -2.093 1.00 88.88 93 ARG A CA 1
ATOM 630 C C . ARG A 1 93 ? -17.449 -1.635 -1.404 1.00 88.88 93 ARG A C 1
ATOM 632 O O . ARG A 1 93 ? -16.399 -1.837 -2.016 1.00 88.88 93 ARG A O 1
ATOM 639 N N . PRO A 1 94 ? -17.451 -1.103 -0.167 1.00 91.06 94 PRO A N 1
ATOM 640 C CA . PRO A 1 94 ? -16.211 -0.815 0.545 1.00 91.06 94 PRO A CA 1
ATOM 641 C C . PRO A 1 94 ? -15.455 -2.112 0.888 1.00 91.06 94 PRO A C 1
ATOM 643 O O . PRO A 1 94 ? -16.087 -3.117 1.222 1.00 91.06 94 PRO A O 1
ATOM 646 N N . PRO A 1 95 ? -14.111 -2.108 0.858 1.00 92.38 95 PRO A N 1
ATOM 647 C CA . PRO A 1 95 ? -13.339 -3.211 1.411 1.00 92.38 95 PRO A CA 1
ATOM 648 C C . PRO A 1 95 ? -13.490 -3.260 2.937 1.00 92.38 95 PRO A C 1
ATOM 650 O O . PRO A 1 95 ? -13.689 -2.234 3.589 1.00 92.38 95 PRO A O 1
ATOM 653 N N . THR A 1 96 ? -13.355 -4.453 3.519 1.00 92.25 96 THR A N 1
ATOM 654 C CA . THR A 1 96 ? -13.585 -4.698 4.956 1.00 92.25 96 THR A CA 1
ATOM 655 C C . THR A 1 96 ? -12.707 -3.834 5.860 1.00 92.25 96 THR A C 1
ATOM 657 O O . THR A 1 96 ? -13.191 -3.292 6.851 1.00 92.25 96 THR A O 1
ATOM 660 N N . TRP A 1 97 ? -11.436 -3.641 5.496 1.00 93.44 97 TRP A N 1
ATOM 661 C CA . TRP A 1 97 ? -10.496 -2.830 6.270 1.00 93.44 97 TRP A CA 1
ATOM 662 C C . TRP A 1 97 ? -10.914 -1.359 6.381 1.00 93.44 97 TRP A C 1
ATOM 664 O O . TRP A 1 97 ? -10.545 -0.695 7.351 1.00 93.44 97 TRP A O 1
ATOM 674 N N . LEU A 1 98 ? -11.709 -0.839 5.437 1.00 93.94 98 LEU A N 1
ATOM 675 C CA . LEU A 1 98 ? -12.084 0.574 5.419 1.00 93.94 98 LEU A CA 1
ATOM 676 C C . LEU A 1 98 ? -12.929 0.951 6.640 1.00 93.94 98 LEU A C 1
ATOM 678 O O . LEU A 1 98 ? -12.773 2.050 7.161 1.00 93.94 98 LEU A O 1
ATOM 682 N N . GLY A 1 99 ? -13.759 0.025 7.130 1.00 92.06 99 GLY A N 1
ATOM 683 C CA . GLY A 1 99 ? -14.609 0.224 8.307 1.00 92.06 99 GLY A CA 1
ATOM 684 C C . GLY A 1 99 ? -13.864 0.233 9.645 1.00 92.06 99 GLY A C 1
ATOM 685 O O . GLY A 1 99 ? -14.487 0.473 10.672 1.00 92.06 99 GLY A O 1
ATOM 686 N N . THR A 1 100 ? -12.549 -0.013 9.662 1.00 93.31 100 THR A N 1
ATOM 687 C CA . THR A 1 100 ? -11.762 -0.052 10.910 1.00 93.31 100 THR A CA 1
ATOM 688 C C . THR A 1 100 ? -11.493 1.328 11.513 1.00 93.31 100 THR A C 1
ATOM 690 O O . THR A 1 100 ? -11.039 1.399 12.651 1.00 93.31 100 THR A O 1
ATOM 693 N N . ARG A 1 101 ? -11.731 2.416 10.765 1.00 93.12 101 ARG A N 1
ATOM 694 C CA . ARG A 1 101 ? -11.597 3.808 11.227 1.00 93.12 101 ARG A CA 1
ATOM 695 C C . ARG A 1 101 ? -12.361 4.787 10.318 1.00 93.12 101 ARG A C 1
ATOM 697 O O . ARG A 1 101 ? -12.707 4.420 9.192 1.00 93.12 101 ARG A O 1
ATOM 704 N N . PRO A 1 102 ? -12.597 6.036 10.755 1.00 92.69 102 PRO A N 1
ATOM 705 C CA . PRO A 1 102 ? -13.185 7.091 9.933 1.00 92.69 102 PRO A CA 1
ATOM 706 C C . PRO A 1 102 ? -12.426 7.368 8.623 1.00 92.69 102 PRO A C 1
ATOM 708 O O . PRO A 1 102 ? -11.200 7.309 8.557 1.00 92.69 102 PRO A O 1
ATOM 711 N N . LEU A 1 103 ? -13.152 7.776 7.573 1.00 91.88 103 LEU A N 1
ATOM 712 C CA . LEU A 1 103 ? -12.557 8.124 6.270 1.00 91.88 103 LEU A CA 1
ATOM 713 C C . LEU A 1 103 ? -11.559 9.293 6.345 1.00 91.88 103 LEU A C 1
ATOM 715 O O . LEU A 1 103 ? -10.602 9.325 5.572 1.00 91.88 103 LEU A O 1
ATOM 719 N N . GLY A 1 104 ? -11.768 10.235 7.272 1.00 92.38 104 GLY A N 1
ATOM 720 C CA . GLY A 1 104 ? -10.837 11.341 7.515 1.00 92.38 104 GLY A CA 1
ATOM 721 C C . GLY A 1 104 ? -9.446 10.842 7.910 1.00 92.38 104 GLY A C 1
ATOM 722 O O . GLY A 1 104 ? -8.455 11.244 7.304 1.00 92.38 104 GLY A O 1
ATOM 723 N N . GLU A 1 105 ? -9.379 9.867 8.818 1.00 94.81 105 GLU A N 1
ATOM 724 C CA . GLU A 1 105 ? -8.115 9.257 9.243 1.00 94.81 105 GLU A CA 1
ATOM 725 C C . GLU A 1 105 ? -7.419 8.519 8.091 1.00 94.81 105 GLU A C 1
ATOM 727 O O . GLU A 1 105 ? -6.200 8.596 7.939 1.00 94.81 105 GLU A O 1
ATOM 732 N N . TRP A 1 106 ? -8.176 7.850 7.214 1.00 95.19 106 TRP A N 1
ATOM 733 C CA . TRP A 1 106 ? -7.601 7.236 6.013 1.00 95.19 106 TRP A CA 1
ATOM 734 C C . TRP A 1 106 ? -6.967 8.262 5.067 1.00 95.19 106 TRP A C 1
ATOM 736 O O . TRP A 1 106 ? -5.917 7.985 4.481 1.00 95.19 106 TRP A O 1
ATOM 746 N N . SER A 1 107 ? -7.566 9.448 4.935 1.00 93.81 107 SER A N 1
ATOM 747 C CA . SER A 1 107 ? -7.006 10.551 4.144 1.00 93.81 107 SER A CA 1
ATOM 748 C C . SER A 1 107 ? -5.677 11.051 4.725 1.00 93.81 107 SER A C 1
ATOM 750 O O . SER A 1 107 ? -4.691 11.218 3.999 1.00 93.81 107 SER A O 1
ATOM 752 N N . GLU A 1 108 ? -5.610 11.212 6.048 1.00 96.31 108 GLU A N 1
ATOM 753 C CA . GLU A 1 108 ? -4.387 11.613 6.750 1.00 96.31 108 GLU A CA 1
ATOM 754 C C . GLU A 1 108 ? -3.273 10.575 6.586 1.00 96.31 108 GLU A C 1
ATOM 756 O O . GLU A 1 108 ? -2.144 10.913 6.218 1.00 96.31 108 GLU A O 1
ATOM 761 N N . ILE A 1 109 ? -3.599 9.294 6.778 1.00 96.94 109 ILE A N 1
ATOM 762 C CA . ILE A 1 109 ? -2.669 8.175 6.594 1.00 96.94 109 ILE A CA 1
ATOM 763 C C . ILE A 1 109 ? -2.150 8.132 5.161 1.00 96.94 109 ILE A C 1
ATOM 765 O O . ILE A 1 109 ? -0.943 7.986 4.953 1.00 96.94 109 ILE A O 1
ATOM 769 N N . TRP A 1 110 ? -3.028 8.300 4.168 1.00 97.38 110 TRP A N 1
ATOM 770 C CA . TRP A 1 110 ? -2.617 8.370 2.770 1.00 97.38 110 TRP A CA 1
ATOM 771 C C . TRP A 1 110 ? -1.557 9.452 2.579 1.00 97.38 110 TRP A C 1
ATOM 773 O O . TRP A 1 110 ? -0.483 9.159 2.046 1.00 97.38 110 TRP A O 1
ATOM 783 N N . GLY A 1 111 ? -1.816 10.673 3.061 1.00 97.81 111 GLY A N 1
ATOM 784 C CA . GLY A 1 111 ? -0.879 11.797 3.011 1.00 97.81 111 GLY A CA 1
ATOM 785 C C . GLY A 1 111 ? 0.456 11.477 3.686 1.00 97.81 111 GLY A C 1
ATOM 786 O O . GLY A 1 111 ? 1.516 11.643 3.071 1.00 97.81 111 GLY A O 1
ATOM 787 N N . ARG A 1 112 ? 0.394 10.929 4.902 1.00 98.00 112 ARG A N 1
ATOM 788 C CA . ARG A 1 112 ? 1.548 10.550 5.724 1.00 98.00 112 ARG A CA 1
ATOM 789 C C . ARG A 1 112 ? 2.443 9.515 5.041 1.00 98.00 112 ARG A C 1
ATOM 791 O O . ARG A 1 112 ? 3.655 9.708 4.999 1.00 98.00 112 ARG A O 1
ATOM 798 N N . ILE A 1 113 ? 1.865 8.481 4.422 1.00 98.00 113 ILE A N 1
ATOM 799 C CA . ILE A 1 113 ? 2.606 7.472 3.640 1.00 98.00 113 ILE A CA 1
ATOM 800 C C . ILE A 1 113 ? 3.388 8.127 2.498 1.00 98.00 113 ILE A C 1
ATOM 802 O O . ILE A 1 113 ? 4.542 7.784 2.258 1.00 98.00 113 ILE A O 1
ATOM 806 N N . GLY A 1 114 ? 2.784 9.090 1.796 1.00 96.62 114 GLY A N 1
ATOM 807 C CA . GLY A 1 114 ? 3.446 9.754 0.670 1.00 96.62 114 GLY A CA 1
ATOM 808 C C . GLY A 1 114 ? 4.602 10.649 1.099 1.00 96.62 114 GLY A C 1
ATOM 809 O O . GLY A 1 114 ? 5.637 10.662 0.439 1.00 96.62 114 GLY A O 1
ATOM 810 N N . ALA A 1 115 ? 4.429 11.393 2.193 1.00 97.69 115 ALA A N 1
ATOM 811 C CA . ALA A 1 115 ? 5.504 12.196 2.767 1.00 97.69 115 ALA A CA 1
ATOM 812 C C . ALA A 1 115 ? 6.664 11.305 3.227 1.00 97.69 115 ALA A C 1
ATOM 814 O O . ALA A 1 115 ? 7.805 11.546 2.848 1.00 97.69 115 ALA A O 1
ATOM 815 N N . HIS A 1 116 ? 6.351 10.227 3.945 1.00 97.62 116 HIS A N 1
ATOM 816 C CA . HIS A 1 116 ? 7.332 9.265 4.439 1.00 97.62 116 HIS A CA 1
ATOM 817 C C . HIS A 1 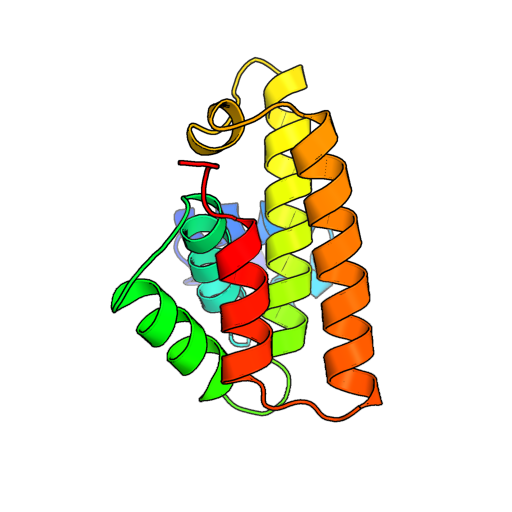116 ? 8.125 8.583 3.331 1.00 97.62 116 HIS A C 1
ATOM 819 O O . HIS A 1 116 ? 9.341 8.501 3.431 1.00 97.62 116 HIS A O 1
ATOM 825 N N . ALA A 1 117 ? 7.467 8.153 2.251 1.00 95.56 117 ALA A N 1
ATOM 826 C CA . ALA A 1 117 ? 8.146 7.550 1.107 1.00 95.56 117 ALA A CA 1
ATOM 827 C C . ALA A 1 117 ? 9.188 8.500 0.493 1.00 95.56 117 ALA A C 1
ATOM 829 O O . ALA A 1 117 ? 10.324 8.096 0.261 1.00 95.56 117 ALA A O 1
ATOM 830 N N . ARG A 1 118 ? 8.827 9.780 0.302 1.00 95.38 118 ARG A N 1
ATOM 831 C CA . ARG A 1 118 ? 9.754 10.804 -0.208 1.00 95.38 118 ARG A CA 1
ATOM 832 C C . ARG A 1 118 ? 10.895 11.080 0.764 1.00 95.38 118 ARG A C 1
ATOM 834 O O . ARG A 1 118 ? 12.039 11.185 0.345 1.00 95.38 118 ARG A O 1
ATOM 841 N N . THR A 1 119 ? 10.601 11.191 2.058 1.00 96.25 119 THR A N 1
ATOM 842 C CA . THR A 1 119 ? 11.629 11.384 3.088 1.00 96.25 119 THR A CA 1
ATOM 843 C C . THR A 1 119 ? 12.585 10.196 3.147 1.00 96.25 119 THR A C 1
ATOM 845 O O . THR A 1 119 ? 13.791 10.401 3.233 1.00 96.25 119 THR A O 1
ATOM 848 N N . ALA A 1 120 ? 12.068 8.968 3.061 1.00 94.25 120 ALA A N 1
ATOM 849 C CA . ALA A 1 120 ? 12.873 7.755 3.058 1.00 94.25 120 ALA A CA 1
ATOM 850 C C . ALA A 1 120 ? 13.826 7.698 1.863 1.00 94.25 120 ALA A C 1
ATOM 852 O O . ALA A 1 120 ? 14.976 7.307 2.025 1.00 94.25 120 ALA A O 1
ATOM 853 N N . GLU A 1 121 ? 13.370 8.134 0.692 1.00 91.88 121 GLU A N 1
ATOM 854 C CA . GLU A 1 121 ? 14.197 8.238 -0.508 1.00 91.88 121 GLU A CA 1
ATOM 855 C C . GLU A 1 121 ? 15.266 9.336 -0.379 1.00 91.88 121 GLU A C 1
ATOM 857 O O . GLU A 1 121 ? 16.451 9.055 -0.534 1.00 91.88 121 GLU A O 1
ATOM 862 N N . VAL A 1 122 ? 14.875 10.563 -0.014 1.00 94.12 122 VAL A N 1
ATOM 863 C CA . VAL A 1 122 ? 15.792 11.717 0.097 1.00 94.12 122 VAL A CA 1
ATOM 864 C C . VAL A 1 122 ? 16.866 11.508 1.165 1.00 94.12 122 VAL A C 1
ATOM 866 O O . VAL A 1 122 ? 18.015 11.891 0.965 1.00 94.12 122 VAL A O 1
ATOM 869 N N . LEU A 1 123 ? 16.502 10.914 2.303 1.00 94.44 123 LEU A N 1
ATOM 870 C CA . LEU A 1 123 ? 17.422 10.672 3.417 1.00 94.44 123 LEU A CA 1
ATOM 871 C C . LEU A 1 123 ? 18.079 9.286 3.366 1.00 94.44 123 LEU A C 1
ATOM 873 O O . LEU A 1 123 ? 18.785 8.929 4.307 1.00 94.44 123 LEU A O 1
ATOM 877 N N . ASN A 1 124 ? 17.837 8.504 2.307 1.00 90.44 124 ASN A N 1
ATOM 878 C CA . ASN A 1 124 ? 18.312 7.126 2.157 1.00 90.44 124 ASN A CA 1
ATOM 879 C C . ASN A 1 124 ? 18.076 6.276 3.423 1.00 90.44 124 ASN A C 1
ATOM 881 O O . ASN A 1 124 ? 18.978 5.606 3.932 1.00 90.44 124 ASN A O 1
ATOM 885 N N . LEU A 1 125 ? 16.861 6.358 3.973 1.00 93.31 125 LEU A N 1
ATOM 886 C CA . LEU A 1 125 ? 16.495 5.625 5.181 1.00 93.31 125 LEU A CA 1
ATOM 887 C C . LEU A 1 125 ? 16.523 4.115 4.933 1.00 93.31 125 LEU A C 1
ATOM 889 O O . LEU A 1 125 ? 16.280 3.627 3.828 1.00 93.31 125 LEU A O 1
ATOM 893 N N . GLU A 1 126 ? 16.759 3.366 6.008 1.00 94.50 126 GLU A N 1
ATOM 894 C CA . GLU A 1 126 ? 16.711 1.909 5.971 1.00 94.50 126 GLU A CA 1
ATOM 895 C C . GLU A 1 126 ? 15.304 1.436 5.551 1.00 94.50 126 GLU A C 1
ATOM 897 O O . GLU A 1 126 ? 14.285 1.827 6.133 1.00 94.50 126 GLU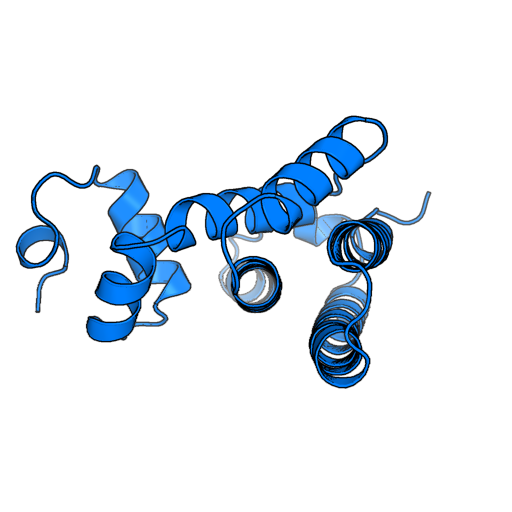 A O 1
ATOM 902 N N . ARG A 1 127 ? 15.246 0.619 4.490 1.00 93.81 127 ARG A N 1
ATOM 903 C CA . ARG A 1 127 ? 14.005 0.268 3.783 1.00 93.81 127 ARG A CA 1
ATOM 904 C C . ARG A 1 127 ? 13.038 -0.528 4.648 1.00 93.81 127 ARG A C 1
ATOM 906 O O . ARG A 1 127 ? 11.842 -0.236 4.649 1.00 93.81 127 ARG A O 1
ATOM 913 N N . LYS A 1 128 ? 13.532 -1.530 5.380 1.00 95.44 128 LYS A N 1
ATOM 914 C CA . LYS A 1 128 ? 12.702 -2.376 6.246 1.00 95.44 128 LYS A CA 1
ATOM 915 C C . LYS A 1 128 ? 12.028 -1.514 7.310 1.00 95.44 128 LYS A C 1
ATOM 917 O O . LYS A 1 128 ? 10.818 -1.619 7.507 1.00 95.44 128 LYS A O 1
ATOM 922 N N . GLN A 1 129 ? 12.769 -0.603 7.929 1.00 96.12 129 GLN A N 1
ATOM 923 C CA . GLN A 1 129 ? 12.254 0.293 8.949 1.00 96.12 129 GLN A CA 1
ATOM 924 C C . GLN A 1 129 ? 11.275 1.316 8.379 1.00 96.12 129 GLN A C 1
ATOM 926 O O . GLN A 1 129 ? 10.236 1.573 8.989 1.00 96.12 129 GLN A O 1
ATOM 931 N N . ALA A 1 130 ? 11.538 1.850 7.184 1.00 96.69 130 ALA A N 1
ATOM 932 C CA . ALA A 1 130 ? 10.586 2.719 6.507 1.00 96.69 130 ALA A CA 1
ATOM 933 C C . ALA A 1 130 ? 9.238 2.008 6.281 1.00 96.69 130 ALA A C 1
ATOM 935 O O . ALA A 1 130 ? 8.186 2.598 6.541 1.00 96.69 130 ALA A O 1
ATOM 936 N N . VAL A 1 131 ? 9.253 0.739 5.864 1.00 97.19 131 VAL A N 1
ATOM 937 C CA . VAL A 1 131 ? 8.030 -0.057 5.686 1.00 97.19 131 VAL A CA 1
ATOM 938 C C . VAL A 1 131 ? 7.347 -0.335 7.027 1.00 97.19 131 VAL A C 1
ATOM 940 O O . VAL A 1 131 ? 6.149 -0.088 7.146 1.00 97.19 131 VAL A O 1
ATOM 943 N N . LEU A 1 132 ? 8.082 -0.770 8.056 1.00 97.69 132 LEU A N 1
ATOM 944 C CA . LEU A 1 132 ? 7.524 -1.054 9.389 1.00 97.69 132 LEU A CA 1
ATOM 945 C C . LEU A 1 132 ? 6.802 0.151 10.000 1.00 97.69 132 LEU A C 1
ATOM 947 O O . LEU A 1 132 ? 5.708 0.003 10.547 1.00 97.69 132 LEU A O 1
ATOM 951 N N . VAL A 1 133 ? 7.384 1.345 9.866 1.00 97.44 133 VAL A N 1
ATOM 952 C CA . VAL A 1 133 ? 6.770 2.596 10.328 1.00 97.44 133 VAL A CA 1
ATOM 953 C C . VAL A 1 133 ? 5.412 2.823 9.658 1.00 97.44 133 VAL A C 1
ATOM 955 O O . VAL A 1 133 ? 4.432 3.112 10.344 1.00 97.44 133 VAL A O 1
ATOM 958 N N . ALA A 1 134 ? 5.327 2.636 8.339 1.00 97.50 134 ALA A N 1
ATOM 959 C CA . ALA A 1 134 ? 4.075 2.807 7.609 1.00 97.50 134 ALA A CA 1
ATOM 960 C C . ALA A 1 134 ? 3.029 1.740 7.965 1.00 97.50 134 ALA A C 1
ATOM 962 O O . ALA A 1 134 ? 1.861 2.079 8.145 1.00 97.50 134 ALA A O 1
ATOM 963 N N . LEU A 1 135 ? 3.439 0.475 8.127 1.00 97.75 135 LEU A N 1
ATOM 964 C CA . LEU A 1 135 ? 2.548 -0.601 8.582 1.00 97.75 135 LEU A CA 1
ATOM 965 C C . LEU A 1 135 ? 1.958 -0.295 9.964 1.00 97.75 135 LEU A C 1
ATOM 967 O O . LEU A 1 135 ? 0.785 -0.567 10.208 1.00 97.75 135 LEU A O 1
ATOM 971 N N . GLY A 1 136 ? 2.736 0.340 10.845 1.00 96.69 136 GLY A N 1
ATOM 972 C CA . GLY A 1 136 ? 2.265 0.796 12.151 1.00 96.69 136 GLY A CA 1
ATOM 973 C C . GLY A 1 136 ? 1.069 1.750 12.073 1.00 96.69 136 GLY A C 1
ATOM 974 O O . GLY A 1 136 ? 0.163 1.642 12.893 1.00 96.69 136 GLY A O 1
ATOM 975 N N . TRP A 1 137 ? 1.017 2.633 11.070 1.00 96.69 137 TRP A N 1
ATOM 976 C CA . TRP A 1 137 ? -0.103 3.569 10.878 1.00 96.69 137 TRP A CA 1
ATOM 977 C C . TRP A 1 137 ? -1.370 2.891 10.357 1.00 96.69 137 TRP A C 1
ATOM 979 O O . TRP A 1 137 ? -2.473 3.385 10.573 1.00 96.69 137 TRP A O 1
ATOM 989 N N . LEU A 1 138 ? -1.228 1.759 9.667 1.00 95.94 138 LEU A N 1
ATOM 990 C CA . LEU A 1 138 ? -2.349 1.000 9.110 1.00 95.94 138 LEU A CA 1
ATOM 991 C C . LEU A 1 138 ? -3.046 0.124 10.144 1.00 95.94 138 LEU A C 1
ATOM 993 O O . LEU A 1 138 ? -4.116 -0.409 9.866 1.00 95.94 138 LEU A O 1
ATOM 997 N N . ARG A 1 139 ? -2.496 -0.013 11.348 1.00 90.62 139 ARG A N 1
ATOM 998 C CA . ARG A 1 139 ? -3.163 -0.736 12.430 1.00 90.62 139 ARG A CA 1
ATOM 999 C C . ARG A 1 139 ? -4.363 0.063 12.927 1.00 90.62 139 ARG A C 1
ATOM 1001 O O . ARG A 1 139 ? -4.290 1.286 13.019 1.00 90.62 139 ARG A O 1
ATOM 1008 N N . ALA A 1 140 ? -5.468 -0.629 13.205 1.00 75.75 140 ALA A N 1
ATOM 1009 C CA . ALA A 1 140 ? -6.590 0.002 13.886 1.00 75.75 140 ALA A CA 1
ATOM 1010 C C . ALA A 1 140 ? -6.109 0.510 15.259 1.00 75.75 140 ALA A C 1
ATOM 1012 O O . ALA A 1 140 ? -5.286 -0.174 15.887 1.00 75.75 140 ALA A O 1
ATOM 1013 N N . PRO A 1 141 ? -6.564 1.690 15.712 1.00 65.50 141 PRO A N 1
ATOM 1014 C CA . PRO A 1 141 ? -6.371 2.080 17.100 1.00 65.50 141 PRO A CA 1
ATOM 1015 C C . PRO A 1 141 ? -6.972 0.982 17.990 1.00 65.50 141 PRO A C 1
ATOM 1017 O O . PRO A 1 141 ? -8.059 0.480 17.703 1.00 65.50 141 PRO A O 1
ATOM 1020 N N . GLY A 1 142 ? -6.186 0.527 18.969 1.00 56.03 142 GLY A N 1
ATOM 1021 C CA . GLY A 1 142 ? -6.622 -0.472 19.947 1.00 56.03 142 GLY A CA 1
ATOM 1022 C C . GLY A 1 142 ? -7.634 0.087 20.930 1.00 56.03 142 GLY A C 1
ATOM 1023 O O . GLY A 1 142 ? -7.705 1.330 21.054 1.00 56.03 142 GLY A O 1
#

Sequence (142 aa):
ADMASLLPGIPEADLDILRRIAGGSPGRALQLAAGDGLAMARLAEEALGGVAGARAVAVAEQVAGREAGPMGIFFALLRTALAAGVRAAATGRPPTWLGTRPLGEWSEIWGRIGAHARTAEVLNLERKQAVLVALGWLRAPG